Protein AF-Q7M0T8-F1 (afdb_monomer_lite)

Structure (mmCIF, N/CA/C/O backbone):
data_AF-Q7M0T8-F1
#
_entry.id   AF-Q7M0T8-F1
#
loop_
_atom_site.group_PDB
_atom_site.id
_atom_site.type_symbol
_atom_site.label_atom_id
_atom_site.label_alt_id
_atom_site.label_comp_id
_atom_site.label_asym_id
_atom_site.label_entity_id
_atom_site.label_seq_id
_atom_site.pdbx_PDB_ins_code
_atom_site.Cartn_x
_atom_site.Cartn_y
_atom_site.Cartn_z
_atom_site.occupancy
_atom_site.B_iso_or_equiv
_atom_site.auth_seq_id
_atom_site.auth_comp_id
_atom_site.auth_asym_id
_atom_site.auth_atom_id
_atom_site.pdbx_PDB_model_num
ATOM 1 N N . ALA A 1 1 ? 48.191 -10.752 -60.180 1.00 42.59 1 ALA A N 1
ATOM 2 C CA . ALA A 1 1 ? 49.449 -11.270 -59.609 1.00 42.59 1 ALA A CA 1
ATOM 3 C C . ALA A 1 1 ? 49.173 -12.641 -59.008 1.00 42.59 1 ALA A C 1
ATOM 5 O O . ALA A 1 1 ? 48.410 -12.728 -58.052 1.00 42.59 1 ALA A O 1
ATOM 6 N N . THR A 1 2 ? 49.703 -13.705 -59.602 1.00 39.12 2 THR A N 1
ATOM 7 C CA . THR A 1 2 ? 49.558 -15.070 -59.080 1.00 39.12 2 THR A CA 1
ATOM 8 C C . THR A 1 2 ? 50.460 -15.186 -57.852 1.00 39.12 2 THR A C 1
ATOM 10 O O . THR A 1 2 ? 51.681 -15.164 -57.987 1.00 39.12 2 THR A O 1
ATOM 13 N N . ARG A 1 3 ? 49.883 -15.174 -56.644 1.00 47.00 3 ARG A N 1
ATOM 14 C CA . ARG A 1 3 ? 50.651 -15.308 -55.395 1.00 47.00 3 ARG A CA 1
ATOM 15 C C . ARG A 1 3 ? 51.084 -16.768 -55.239 1.00 47.00 3 ARG A C 1
ATOM 17 O O . ARG A 1 3 ? 50.254 -17.660 -55.368 1.00 47.00 3 ARG A O 1
ATOM 24 N N . GLY A 1 4 ? 52.382 -16.981 -55.031 1.00 54.38 4 GLY A N 1
ATOM 25 C CA . GLY A 1 4 ? 52.986 -18.307 -54.897 1.00 54.38 4 GLY A CA 1
ATOM 26 C C . GLY A 1 4 ? 52.545 -19.048 -53.633 1.00 54.38 4 GLY A C 1
ATOM 27 O O . GLY A 1 4 ? 52.074 -18.440 -52.673 1.00 54.38 4 GLY A O 1
ATOM 28 N N . ASN A 1 5 ? 52.716 -20.369 -53.654 1.00 58.75 5 ASN A N 1
ATOM 29 C CA . ASN A 1 5 ? 52.413 -21.254 -52.532 1.00 58.75 5 ASN A CA 1
ATOM 30 C C . ASN A 1 5 ? 53.520 -21.167 -51.469 1.00 58.75 5 ASN A C 1
ATOM 32 O O . ASN A 1 5 ? 54.702 -21.129 -51.812 1.00 58.75 5 ASN A O 1
ATOM 36 N N . ILE A 1 6 ? 53.141 -21.168 -50.189 1.00 58.06 6 ILE A N 1
ATOM 37 C CA . ILE A 1 6 ? 54.084 -21.281 -49.067 1.00 58.06 6 ILE A CA 1
ATOM 38 C C . ILE A 1 6 ? 54.131 -22.755 -48.647 1.00 58.06 6 ILE A C 1
ATOM 40 O O . ILE A 1 6 ? 53.102 -23.324 -48.271 1.00 58.06 6 ILE A O 1
ATOM 44 N N . LEU A 1 7 ? 55.315 -23.361 -48.741 1.00 65.25 7 LEU A N 1
ATOM 45 C CA . LEU A 1 7 ? 55.603 -24.745 -48.349 1.00 65.25 7 LEU A CA 1
ATOM 46 C C . LEU A 1 7 ? 56.385 -24.758 -47.026 1.00 65.25 7 LEU A C 1
ATOM 48 O O . LEU A 1 7 ? 57.102 -23.801 -46.724 1.00 65.25 7 LEU A O 1
ATOM 52 N N . ASP A 1 8 ? 56.256 -25.826 -46.242 1.00 65.25 8 ASP A N 1
ATOM 53 C CA . ASP A 1 8 ? 57.117 -26.081 -45.087 1.00 65.25 8 ASP A CA 1
ATOM 54 C C . ASP A 1 8 ? 58.511 -26.603 -45.509 1.00 65.25 8 ASP A C 1
ATOM 56 O O . ASP A 1 8 ? 58.834 -26.727 -46.692 1.00 65.25 8 ASP A O 1
ATOM 60 N N . ARG A 1 9 ? 59.373 -26.914 -44.531 1.00 63.53 9 ARG A N 1
ATOM 61 C CA . ARG A 1 9 ? 60.746 -27.402 -44.776 1.00 63.53 9 ARG A CA 1
ATOM 62 C C . ARG A 1 9 ? 60.806 -28.815 -45.381 1.00 63.53 9 ARG A C 1
ATOM 64 O O . ARG A 1 9 ? 61.854 -29.198 -45.893 1.00 63.53 9 ARG A O 1
ATOM 71 N N . ASN A 1 10 ? 59.710 -29.565 -45.325 1.00 68.50 10 ASN A N 1
ATOM 72 C CA . ASN A 1 10 ? 59.576 -30.920 -45.855 1.00 68.50 10 ASN A CA 1
ATOM 73 C C . ASN A 1 10 ? 58.846 -30.941 -47.213 1.00 68.50 10 ASN A C 1
ATOM 75 O O . ASN A 1 10 ? 58.690 -32.008 -47.799 1.00 68.50 10 ASN A O 1
ATOM 79 N N . GLY A 1 11 ? 58.447 -29.772 -47.731 1.00 62.72 11 GLY A N 1
ATOM 80 C CA . GLY A 1 11 ? 57.774 -29.620 -49.020 1.00 62.72 11 GLY A CA 1
ATOM 81 C C . GLY A 1 11 ? 56.246 -29.692 -48.955 1.00 62.72 11 GLY A C 1
ATOM 82 O O . GLY A 1 11 ? 55.608 -29.647 -50.006 1.00 62.72 11 GLY A O 1
ATOM 83 N N . GLU A 1 12 ? 55.650 -29.753 -47.761 1.00 62.22 12 GLU A N 1
ATOM 84 C CA . GLU A 1 12 ? 54.196 -29.816 -47.582 1.00 62.22 12 GLU A CA 1
ATOM 85 C C . GLU A 1 12 ? 53.571 -28.405 -47.594 1.00 62.22 12 GLU A C 1
ATOM 87 O O . GLU A 1 12 ? 54.093 -27.474 -46.970 1.00 62.22 12 GLU A O 1
ATOM 92 N N . PRO A 1 13 ? 52.455 -28.183 -48.309 1.00 58.44 13 PRO A N 1
ATOM 93 C CA . PRO A 1 13 ? 51.853 -26.861 -48.445 1.00 58.44 13 PRO A CA 1
ATOM 94 C C . PRO A 1 13 ? 51.140 -26.403 -47.163 1.00 58.44 13 PRO A C 1
ATOM 96 O O . PRO A 1 13 ? 50.136 -26.981 -46.757 1.00 58.44 13 PRO A O 1
ATOM 99 N N . LEU A 1 14 ? 51.598 -25.292 -46.574 1.00 61.06 14 LEU A N 1
ATOM 100 C CA . LEU A 1 14 ? 50.983 -24.672 -45.384 1.00 61.06 14 LEU A CA 1
ATOM 101 C C . LEU A 1 14 ? 49.816 -23.739 -45.733 1.00 61.06 14 LEU A C 1
ATOM 103 O O . LEU A 1 14 ? 48.943 -23.482 -44.906 1.00 61.06 14 LEU A O 1
ATOM 107 N N . ALA A 1 15 ? 49.788 -23.230 -46.964 1.00 53.84 15 ALA A N 1
ATOM 108 C CA . ALA A 1 15 ? 48.687 -22.440 -47.493 1.00 53.84 15 ALA A CA 1
ATOM 109 C C . ALA A 1 15 ? 48.471 -22.802 -48.964 1.00 53.84 15 ALA A C 1
ATOM 111 O O . ALA A 1 15 ? 49.186 -22.327 -49.848 1.00 53.84 15 ALA A O 1
ATOM 112 N N . THR A 1 16 ? 47.481 -23.656 -49.230 1.00 53.50 16 THR A N 1
ATOM 113 C CA . THR A 1 16 ? 47.005 -23.899 -50.594 1.00 53.50 16 THR A CA 1
ATOM 114 C C . THR A 1 16 ? 45.952 -22.848 -50.942 1.00 53.50 16 THR A C 1
ATOM 116 O O . THR A 1 16 ? 45.071 -22.554 -50.131 1.00 5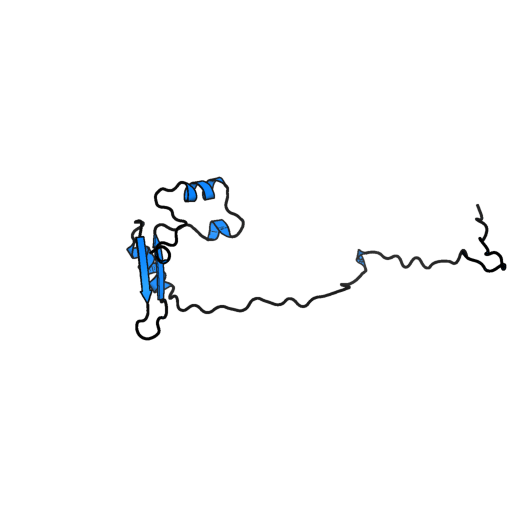3.50 16 THR A O 1
ATOM 119 N N . THR A 1 17 ? 46.010 -22.274 -52.147 1.00 47.34 17 THR A N 1
ATOM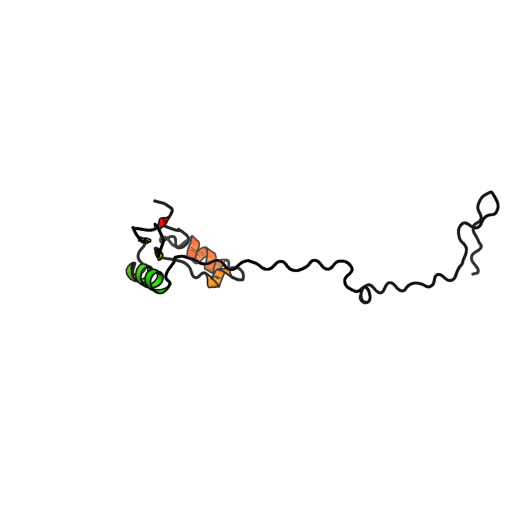 120 C CA . THR A 1 17 ? 44.941 -21.395 -52.654 1.00 47.34 17 THR A CA 1
ATOM 121 C C . THR A 1 17 ? 43.762 -22.265 -53.091 1.00 47.34 17 THR A C 1
ATOM 123 O O . THR A 1 17 ? 43.476 -22.432 -54.273 1.00 47.34 17 THR A O 1
ATOM 126 N N . GLY A 1 18 ? 43.099 -22.896 -52.127 1.00 50.44 18 GLY A N 1
ATOM 127 C CA . GLY A 1 18 ? 41.819 -23.545 -52.355 1.00 50.44 18 GLY A CA 1
ATOM 128 C C . GLY A 1 18 ? 40.745 -22.475 -52.505 1.00 50.44 18 GLY A C 1
ATOM 129 O O . GLY A 1 18 ? 40.783 -21.454 -51.816 1.00 50.44 18 GLY A O 1
ATOM 130 N N . LYS A 1 19 ? 39.747 -22.708 -53.366 1.00 45.66 19 LYS A N 1
ATOM 131 C CA . LYS A 1 19 ? 38.460 -22.020 -53.220 1.00 45.66 19 LYS A CA 1
ATOM 132 C C . LYS A 1 19 ? 37.934 -22.385 -51.836 1.00 45.66 19 LYS A C 1
ATOM 134 O O . LYS A 1 19 ? 37.265 -23.403 -51.676 1.00 45.66 19 LYS A O 1
ATOM 139 N N . LEU A 1 20 ? 38.208 -21.553 -50.838 1.00 44.88 20 LEU A N 1
ATOM 140 C CA . LEU A 1 20 ? 37.324 -21.488 -49.696 1.00 44.88 20 LEU A CA 1
ATOM 141 C C . LEU A 1 20 ? 35.973 -21.154 -50.322 1.00 44.88 20 LEU A C 1
ATOM 143 O O . LEU A 1 20 ? 35.810 -20.088 -50.920 1.00 44.88 20 LEU A O 1
ATOM 147 N N . LYS A 1 21 ? 35.003 -22.076 -50.248 1.00 45.28 21 LYS A N 1
ATOM 148 C CA . LYS A 1 21 ? 33.622 -21.613 -50.195 1.00 45.28 21 LYS A CA 1
ATOM 149 C C . LYS A 1 21 ? 33.663 -20.652 -49.025 1.00 45.28 21 LYS A C 1
ATOM 151 O O . LYS A 1 21 ? 33.785 -21.094 -47.887 1.00 45.28 21 LYS A O 1
ATOM 156 N N . GLN A 1 22 ? 33.687 -19.355 -49.311 1.00 45.53 22 GLN A N 1
ATOM 157 C CA . GLN A 1 22 ? 33.326 -18.363 -48.333 1.00 45.53 22 GLN A CA 1
ATOM 158 C C . GLN A 1 22 ? 31.919 -18.807 -47.954 1.00 45.53 22 GLN A C 1
ATOM 160 O O . GLN A 1 22 ? 30.966 -18.567 -48.694 1.00 45.53 22 GLN A O 1
ATOM 165 N N . LEU A 1 23 ? 31.802 -19.604 -46.884 1.00 53.62 23 LEU A N 1
ATOM 166 C CA . LEU A 1 23 ? 30.567 -19.686 -46.144 1.00 53.62 23 LEU A CA 1
ATOM 167 C C . LEU A 1 23 ? 30.389 -18.228 -45.773 1.00 53.62 23 LEU A C 1
ATOM 169 O O . LEU A 1 23 ? 31.107 -17.707 -44.923 1.00 53.62 23 LEU A O 1
ATOM 173 N N . GLY A 1 24 ? 29.596 -17.526 -46.578 1.00 48.38 24 GLY A N 1
ATOM 174 C CA . GLY A 1 24 ? 29.209 -16.163 -46.327 1.00 48.38 24 GLY A CA 1
ATOM 175 C C . GLY A 1 24 ? 28.447 -16.250 -45.032 1.00 48.38 24 GLY A C 1
ATOM 176 O O . GLY A 1 24 ? 27.250 -16.530 -45.037 1.00 48.38 24 GLY A O 1
ATOM 177 N N . VAL A 1 25 ? 29.173 -16.121 -43.927 1.00 53.34 25 VAL A N 1
ATOM 178 C CA . VAL A 1 25 ? 28.604 -15.952 -42.610 1.00 53.34 25 VAL A CA 1
ATOM 179 C C . VAL A 1 25 ? 27.985 -14.568 -42.683 1.00 53.34 25 VAL A C 1
ATOM 181 O O . VAL A 1 25 ? 28.623 -13.565 -42.395 1.00 53.34 25 VAL A O 1
ATOM 184 N N . VAL A 1 26 ? 26.775 -14.511 -43.230 1.00 56.78 26 VAL A N 1
ATOM 185 C CA . VAL A 1 26 ? 25.892 -13.366 -43.119 1.00 56.78 26 VAL A CA 1
ATOM 186 C C . VAL A 1 26 ? 25.352 -13.494 -41.704 1.00 56.78 26 VAL A C 1
ATOM 188 O O . VAL A 1 26 ? 24.581 -14.427 -41.472 1.00 56.78 26 VAL A O 1
ATOM 191 N N . PRO A 1 27 ? 25.747 -12.630 -40.752 1.00 57.25 27 PRO A N 1
ATOM 192 C CA . PRO A 1 27 ? 25.281 -12.738 -39.371 1.00 57.25 27 PRO A CA 1
ATOM 193 C C . PRO A 1 27 ? 23.748 -12.790 -39.306 1.00 57.25 27 PRO A C 1
ATOM 195 O O . PRO A 1 27 ? 23.176 -13.537 -38.528 1.00 57.25 27 PRO A O 1
ATOM 198 N N . SER A 1 28 ? 23.091 -12.097 -40.241 1.00 58.03 28 SER A N 1
ATOM 199 C CA . SER A 1 28 ? 21.640 -12.042 -40.440 1.00 58.03 28 SER A CA 1
ATOM 200 C C . SER A 1 28 ? 20.976 -13.370 -40.847 1.00 58.03 28 SER A C 1
ATOM 202 O O . SER A 1 28 ? 19.754 -13.450 -40.832 1.00 58.03 28 SER A O 1
ATOM 204 N N . LYS A 1 29 ? 21.745 -14.386 -41.269 1.00 55.56 29 LYS A N 1
ATOM 205 C CA . LYS A 1 29 ? 21.260 -15.738 -41.614 1.00 55.56 29 LYS A CA 1
ATOM 206 C C . LYS A 1 29 ? 21.607 -16.792 -40.561 1.00 55.56 29 LYS A C 1
ATOM 208 O O . LYS A 1 29 ? 21.216 -17.946 -40.734 1.00 55.56 29 LYS A O 1
ATOM 213 N N . LEU A 1 30 ? 22.330 -16.435 -39.497 1.00 57.19 30 LEU A N 1
ATOM 214 C CA . LEU A 1 30 ? 22.415 -17.311 -38.336 1.00 57.19 30 LEU A CA 1
ATOM 215 C C . LEU A 1 30 ? 21.075 -17.230 -37.608 1.00 57.19 30 LEU A C 1
ATOM 217 O O . LEU A 1 30 ? 20.751 -16.217 -36.994 1.00 57.19 30 LEU A O 1
ATOM 221 N N . GLY A 1 31 ? 20.280 -18.294 -37.722 1.00 63.66 31 GLY A N 1
ATOM 222 C CA . GLY A 1 31 ? 19.179 -18.527 -36.796 1.00 63.66 31 GLY A CA 1
ATOM 223 C C . GLY A 1 31 ? 19.701 -18.559 -35.359 1.00 63.66 31 GLY A C 1
ATOM 224 O O . GLY A 1 31 ? 20.898 -18.747 -35.133 1.00 63.66 31 GLY A O 1
ATOM 225 N N . VAL A 1 32 ? 18.795 -18.341 -34.409 1.00 64.69 32 VAL A N 1
ATOM 226 C CA . VAL A 1 32 ? 19.073 -18.323 -32.968 1.00 64.69 32 VAL A CA 1
ATOM 227 C C . VAL A 1 32 ? 20.000 -19.487 -32.596 1.00 64.69 32 VAL A C 1
ATOM 229 O O . VAL A 1 32 ? 19.641 -20.650 -32.741 1.00 64.69 32 VAL A O 1
ATOM 232 N N . LEU A 1 33 ? 21.230 -19.168 -32.181 1.00 65.00 33 LEU A N 1
ATOM 233 C CA . LEU A 1 33 ? 22.254 -20.170 -31.856 1.00 65.00 33 LEU A CA 1
ATOM 234 C C . LEU A 1 33 ? 22.066 -20.757 -30.457 1.00 65.00 33 LEU A C 1
ATOM 236 O O . LEU A 1 33 ? 22.522 -21.864 -30.184 1.00 65.00 33 LEU A O 1
ATOM 240 N N . ILE A 1 34 ? 21.433 -19.985 -29.575 1.00 58.53 34 ILE A N 1
ATOM 241 C CA . ILE A 1 34 ? 21.116 -20.339 -28.197 1.00 58.53 34 ILE A CA 1
ATOM 242 C C . ILE A 1 34 ? 19.781 -19.664 -27.885 1.00 58.53 34 ILE A C 1
ATOM 244 O O . ILE A 1 34 ? 19.708 -18.437 -27.821 1.00 58.53 34 ILE A O 1
ATOM 248 N N . GLU A 1 35 ? 18.730 -20.464 -27.741 1.00 65.00 35 GLU A N 1
ATOM 249 C CA . GLU A 1 35 ? 17.424 -20.025 -27.256 1.00 65.00 35 GLU A CA 1
ATOM 250 C C . GLU A 1 35 ? 17.287 -20.522 -25.818 1.00 65.00 35 GLU A C 1
ATOM 252 O O . GLU A 1 35 ? 17.304 -21.726 -25.566 1.00 65.00 35 GLU A O 1
ATOM 257 N N . CYS A 1 36 ? 17.223 -19.599 -24.863 1.00 73.56 36 CYS A N 1
ATOM 258 C CA . CYS A 1 36 ? 16.866 -19.934 -23.491 1.00 73.56 36 CYS A CA 1
ATOM 259 C C . CYS A 1 36 ? 15.357 -19.765 -23.351 1.00 73.56 36 CYS A C 1
ATOM 261 O O . CYS A 1 36 ? 14.833 -18.694 -23.660 1.00 73.56 36 CYS A O 1
ATOM 263 N N . GLU A 1 37 ? 14.667 -20.796 -22.865 1.00 80.44 37 GLU A N 1
ATOM 264 C CA . GLU A 1 37 ? 13.239 -20.691 -22.581 1.00 80.44 37 GLU A CA 1
ATOM 265 C C . GLU A 1 37 ? 12.970 -19.563 -21.580 1.00 80.44 37 GLU A C 1
ATOM 267 O O . GLU A 1 37 ? 13.606 -19.467 -20.523 1.00 80.44 37 GLU A O 1
ATOM 272 N N . VAL A 1 38 ? 12.003 -18.708 -21.916 1.00 84.19 38 VAL A N 1
ATOM 273 C CA . VAL A 1 38 ? 11.549 -17.634 -21.035 1.00 84.19 38 VAL A CA 1
ATOM 274 C C . VAL A 1 38 ? 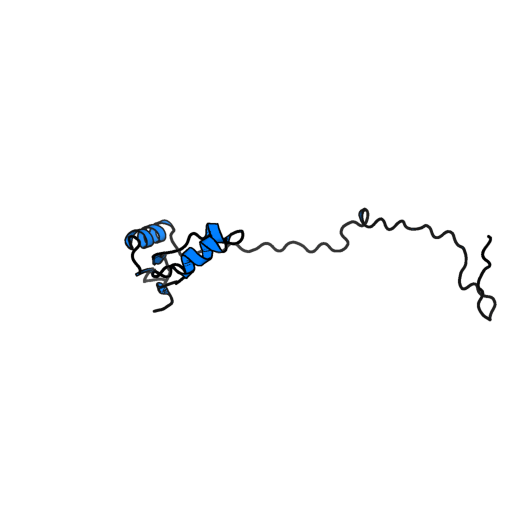10.868 -18.257 -19.821 1.00 84.19 38 VAL A C 1
ATOM 276 O O . VAL A 1 38 ? 9.819 -18.889 -19.930 1.00 84.19 38 VAL A O 1
ATOM 279 N N . GLN A 1 39 ? 11.454 -18.051 -18.645 1.00 88.19 39 GLN A N 1
ATOM 280 C CA . GLN A 1 39 ? 10.827 -18.397 -17.375 1.00 88.19 39 GLN A CA 1
ATOM 281 C C . GLN A 1 39 ? 9.940 -17.229 -16.941 1.00 88.19 39 GLN A C 1
ATOM 283 O O . GLN A 1 39 ? 10.437 -16.173 -16.549 1.00 88.19 39 GLN A O 1
ATOM 288 N N . ASN A 1 40 ? 8.624 -17.406 -17.038 1.00 90.88 40 ASN A N 1
ATOM 289 C CA . ASN A 1 40 ? 7.669 -16.391 -16.602 1.00 90.88 40 ASN A CA 1
ATOM 290 C C . ASN A 1 40 ? 7.658 -16.246 -15.074 1.00 90.88 40 ASN A C 1
ATOM 292 O O . ASN A 1 40 ? 7.930 -17.192 -14.329 1.00 90.88 40 ASN A O 1
ATOM 296 N N . GLY A 1 41 ? 7.296 -15.049 -14.610 1.00 89.62 41 GLY A N 1
ATOM 297 C CA . GLY A 1 41 ? 7.008 -14.808 -13.199 1.00 89.62 41 GLY A CA 1
ATOM 298 C C . GLY A 1 41 ? 5.825 -15.645 -12.706 1.00 89.62 41 GLY A C 1
ATOM 299 O O . GLY A 1 41 ? 4.995 -16.104 -13.490 1.00 89.62 41 GLY A O 1
ATOM 300 N N . LYS A 1 42 ? 5.750 -15.848 -11.389 1.00 94.62 42 LYS A N 1
ATOM 301 C CA . LYS A 1 42 ? 4.612 -16.511 -10.740 1.00 94.62 42 LYS A CA 1
ATOM 302 C C . LYS A 1 42 ? 3.586 -15.477 -10.301 1.00 94.62 42 LYS A C 1
ATOM 304 O O . LYS A 1 42 ? 3.963 -14.428 -9.779 1.00 94.62 42 LYS A O 1
ATOM 309 N N . ASP A 1 43 ? 2.312 -15.828 -10.417 1.00 95.31 43 ASP A N 1
ATOM 310 C CA . ASP A 1 43 ? 1.234 -15.033 -9.840 1.00 95.31 43 ASP A CA 1
ATOM 311 C C . ASP A 1 43 ? 1.316 -15.048 -8.309 1.00 95.31 43 ASP A C 1
ATOM 313 O O . ASP A 1 43 ? 1.526 -16.092 -7.682 1.00 95.31 43 ASP A O 1
ATOM 317 N N . ILE A 1 44 ? 1.132 -13.876 -7.700 1.00 95.06 44 ILE A N 1
ATOM 318 C CA . ILE A 1 44 ? 1.131 -13.697 -6.247 1.00 95.06 44 ILE A CA 1
ATOM 319 C C . ILE A 1 44 ? -0.292 -13.375 -5.805 1.00 95.06 44 ILE A C 1
ATOM 321 O O . ILE A 1 44 ? -0.908 -12.427 -6.291 1.00 95.06 44 ILE A O 1
ATOM 325 N N . LYS A 1 45 ? -0.810 -14.147 -4.846 1.00 94.94 45 LYS A N 1
ATOM 326 C CA . LYS A 1 45 ? -2.106 -13.887 -4.218 1.00 94.94 45 LYS A CA 1
ATOM 327 C C . LYS A 1 45 ? -1.903 -13.204 -2.871 1.00 94.94 45 LYS A C 1
ATOM 329 O O . LYS A 1 45 ? -1.209 -13.733 -2.008 1.00 94.94 45 LYS A O 1
ATOM 334 N N . LEU A 1 46 ? -2.529 -12.045 -2.702 1.00 95.00 46 LEU A N 1
ATOM 335 C CA . LEU A 1 46 ? -2.486 -11.265 -1.468 1.00 95.00 46 LEU 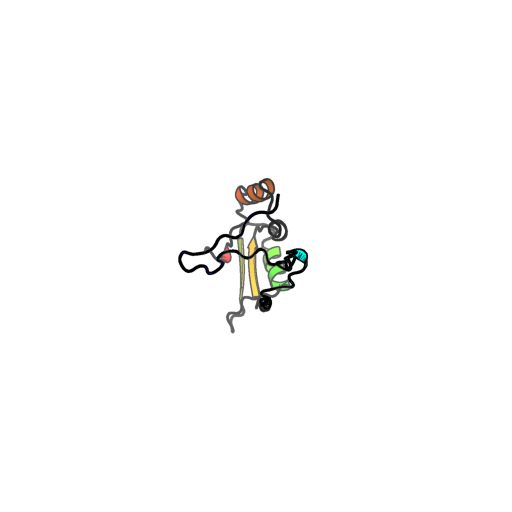A CA 1
ATOM 336 C C . LEU A 1 46 ? -3.722 -11.536 -0.604 1.00 95.00 46 LEU A C 1
ATOM 338 O O . LEU A 1 46 ? -4.769 -11.947 -1.107 1.00 95.00 46 LEU A O 1
ATOM 342 N N . THR A 1 47 ? -3.596 -11.265 0.693 1.00 95.94 47 THR A N 1
ATOM 343 C CA . THR A 1 47 ? -4.716 -11.241 1.650 1.00 95.94 47 THR A CA 1
ATOM 344 C C . THR A 1 47 ? -5.448 -9.898 1.671 1.00 95.94 47 THR A C 1
ATOM 346 O O . THR A 1 47 ? -6.544 -9.806 2.218 1.00 95.94 47 THR A O 1
ATOM 349 N N . ILE A 1 48 ? -4.839 -8.861 1.087 1.00 95.81 48 ILE A N 1
ATOM 350 C CA . ILE A 1 48 ? -5.363 -7.495 1.059 1.00 95.81 48 ILE A CA 1
ATOM 351 C C . ILE A 1 48 ? -6.666 -7.457 0.261 1.00 95.81 48 ILE A C 1
ATOM 353 O O . ILE A 1 48 ? -6.720 -7.899 -0.888 1.00 95.81 48 ILE A O 1
ATOM 357 N N . ASP A 1 49 ? -7.697 -6.865 0.857 1.00 96.31 49 ASP A N 1
ATOM 358 C CA . ASP A 1 49 ? -8.960 -6.591 0.188 1.00 96.31 49 ASP A CA 1
ATOM 359 C C . ASP A 1 49 ? -8.946 -5.163 -0.371 1.00 96.31 49 ASP A C 1
ATOM 361 O O . ASP A 1 49 ? -8.726 -4.188 0.349 1.00 96.31 49 ASP A O 1
ATOM 365 N N . ALA A 1 50 ? -9.200 -5.023 -1.672 1.00 96.12 50 ALA A N 1
ATOM 366 C CA . ALA A 1 50 ? -9.116 -3.734 -2.355 1.00 96.12 50 ALA A CA 1
ATOM 367 C C . ALA A 1 50 ? -10.128 -2.700 -1.827 1.00 96.12 50 ALA A C 1
ATOM 369 O O . ALA A 1 50 ? -9.835 -1.501 -1.792 1.00 96.12 50 ALA A O 1
ATOM 370 N N . LYS A 1 51 ? -11.319 -3.141 -1.400 1.00 96.25 51 LYS A N 1
ATOM 371 C CA . LYS A 1 51 ? -12.351 -2.251 -0.862 1.00 96.25 51 LYS A CA 1
ATOM 372 C C . LYS A 1 51 ? -11.982 -1.805 0.549 1.00 96.25 51 LYS A C 1
ATOM 374 O O . LYS A 1 51 ? -12.054 -0.612 0.831 1.00 96.25 51 LYS A O 1
ATOM 379 N N . ALA A 1 52 ? -11.545 -2.734 1.399 1.00 95.25 52 ALA A N 1
ATOM 380 C CA . ALA A 1 52 ? -11.064 -2.434 2.743 1.00 95.25 52 ALA A CA 1
ATOM 381 C C . ALA A 1 52 ? -9.862 -1.482 2.703 1.00 95.25 52 ALA A C 1
ATOM 383 O O . ALA A 1 52 ? -9.849 -0.492 3.430 1.00 95.25 52 ALA A O 1
ATOM 384 N N . GLN A 1 53 ? -8.905 -1.727 1.803 1.00 96.00 53 GLN A N 1
ATOM 385 C CA . GLN A 1 53 ? -7.748 -0.864 1.572 1.00 96.00 53 GLN A CA 1
ATOM 386 C C . GLN A 1 53 ? -8.166 0.563 1.207 1.00 96.00 53 GLN A C 1
ATOM 388 O O . GLN A 1 53 ? -7.678 1.523 1.802 1.00 96.00 53 GLN A O 1
ATOM 393 N N . LYS A 1 54 ? -9.098 0.705 0.255 1.00 95.56 54 LYS A N 1
ATOM 394 C CA . LYS A 1 54 ? -9.611 2.013 -0.162 1.00 95.56 54 LYS A CA 1
ATOM 395 C C . LYS A 1 54 ? -10.315 2.732 0.984 1.00 95.56 54 LYS A C 1
ATOM 397 O O . LYS A 1 54 ? -10.000 3.880 1.261 1.00 95.56 54 LYS A O 1
ATOM 402 N N . THR A 1 55 ? -11.215 2.050 1.691 1.00 95.88 55 THR A N 1
ATOM 403 C CA . THR A 1 55 ? -11.909 2.633 2.846 1.00 95.88 55 THR A CA 1
ATOM 404 C C . THR A 1 55 ? -10.934 3.051 3.948 1.00 95.88 55 THR A C 1
ATOM 406 O O . THR A 1 55 ? -11.089 4.135 4.504 1.00 95.88 55 THR A O 1
ATOM 409 N N . ALA A 1 56 ? -9.916 2.239 4.242 1.00 95.06 56 ALA A N 1
ATOM 410 C CA . ALA A 1 56 ? -8.889 2.575 5.224 1.00 95.06 56 ALA A CA 1
ATOM 411 C C . ALA A 1 56 ? -8.107 3.833 4.815 1.00 95.06 56 ALA A C 1
ATOM 413 O O . ALA A 1 56 ? -7.925 4.730 5.635 1.00 95.06 56 ALA A O 1
ATOM 414 N N . PHE A 1 57 ? -7.708 3.943 3.546 1.00 95.06 57 PHE A N 1
ATOM 415 C CA . PHE A 1 57 ? -7.026 5.131 3.033 1.00 95.06 57 PHE A CA 1
ATOM 416 C C . PHE A 1 57 ? -7.922 6.378 3.055 1.00 95.06 57 PHE A C 1
ATOM 418 O O . PHE A 1 57 ? -7.523 7.409 3.594 1.00 95.06 57 PHE A O 1
ATOM 425 N N . ASP A 1 58 ? -9.154 6.273 2.550 1.00 95.06 58 ASP A N 1
ATOM 426 C CA . ASP A 1 58 ? -10.117 7.380 2.507 1.00 95.06 58 ASP A CA 1
ATOM 427 C C . ASP A 1 58 ? -10.444 7.894 3.922 1.00 95.06 58 ASP A C 1
ATOM 429 O O . ASP A 1 58 ? -10.627 9.095 4.126 1.00 95.06 58 ASP A O 1
ATOM 433 N N . SER A 1 59 ? -10.452 7.004 4.923 1.00 94.88 59 SER A N 1
ATOM 434 C CA . SER A 1 59 ? -10.711 7.364 6.323 1.00 94.88 59 SER A CA 1
ATOM 435 C C . SER A 1 59 ? -9.647 8.280 6.938 1.00 94.88 59 SER A C 1
ATOM 437 O O . SER A 1 59 ? -9.955 9.046 7.851 1.00 94.88 59 SER A O 1
ATOM 439 N N . LEU A 1 60 ? -8.414 8.255 6.415 1.00 93.25 60 LEU A N 1
ATOM 440 C CA . LEU A 1 60 ? -7.332 9.143 6.852 1.00 93.25 60 LEU A CA 1
ATOM 441 C C . LEU A 1 60 ? -7.536 10.581 6.351 1.00 93.25 60 LEU A C 1
ATOM 443 O O . LEU A 1 60 ? -6.950 11.512 6.904 1.00 93.25 60 LEU A O 1
ATOM 447 N N . GLY A 1 61 ? -8.383 10.789 5.334 1.00 90.75 61 GLY A N 1
ATOM 448 C CA . GLY A 1 61 ? -8.793 12.118 4.878 1.00 90.75 61 GLY A CA 1
ATOM 449 C C . GLY A 1 61 ? -7.630 13.016 4.450 1.00 90.75 61 GLY A C 1
ATOM 450 O O . GLY A 1 61 ? -7.675 14.219 4.691 1.00 90.75 61 GLY A O 1
ATOM 451 N N . GLY A 1 62 ? -6.564 12.429 3.895 1.00 87.38 62 GLY A N 1
ATOM 452 C CA . GLY A 1 62 ? -5.351 13.143 3.485 1.00 87.38 62 GLY A CA 1
ATOM 453 C C . GLY A 1 62 ? -4.431 13.562 4.632 1.00 87.38 62 GLY A C 1
ATOM 454 O O . GLY A 1 62 ? -3.383 14.138 4.377 1.00 87.38 62 GLY A O 1
ATOM 455 N N . LYS A 1 63 ? -4.773 13.257 5.888 1.00 90.31 63 LYS A N 1
ATOM 456 C CA . LYS A 1 63 ? -3.919 13.572 7.038 1.00 90.31 63 LYS A CA 1
ATOM 457 C C . LYS A 1 63 ? -2.766 12.582 7.144 1.00 90.31 63 LYS A C 1
ATOM 459 O O . LYS A 1 63 ? -2.906 11.413 6.775 1.00 90.31 63 LYS A O 1
ATOM 464 N N . ALA A 1 64 ? -1.653 13.045 7.706 1.00 91.38 64 ALA A N 1
ATOM 465 C CA . ALA A 1 64 ? -0.524 12.196 8.054 1.00 91.38 64 ALA A CA 1
ATOM 466 C C . ALA A 1 64 ? -0.936 11.125 9.085 1.00 91.38 64 ALA A C 1
ATOM 468 O O . ALA A 1 64 ? -1.308 11.449 10.213 1.00 91.38 64 ALA A O 1
ATOM 469 N N . GLY A 1 65 ? -0.870 9.849 8.709 1.00 92.06 65 GLY A N 1
ATOM 470 C CA . GLY A 1 65 ? -1.263 8.741 9.579 1.00 92.06 65 GLY A CA 1
ATOM 471 C C . GLY A 1 65 ? -1.224 7.379 8.893 1.00 92.06 65 GLY A C 1
ATOM 472 O O . GLY A 1 65 ? -0.898 7.265 7.711 1.00 92.06 65 GLY A O 1
ATOM 473 N N . SER A 1 66 ? -1.552 6.332 9.645 1.00 94.94 66 SER A N 1
ATOM 474 C CA . SER A 1 66 ? -1.646 4.963 9.138 1.00 94.94 66 SER A CA 1
ATOM 475 C C . SER A 1 66 ? -2.872 4.237 9.682 1.00 94.94 66 SER A C 1
ATOM 477 O O . SER A 1 66 ? -3.444 4.602 10.708 1.00 94.94 66 SER A O 1
ATOM 479 N N . THR A 1 67 ? -3.316 3.208 8.967 1.00 94.12 67 THR A N 1
ATOM 480 C CA . THR A 1 67 ? -4.402 2.321 9.396 1.00 94.12 67 THR A CA 1
ATOM 481 C C . THR A 1 67 ? -4.087 0.902 8.958 1.00 94.12 67 THR A C 1
ATOM 483 O O . THR A 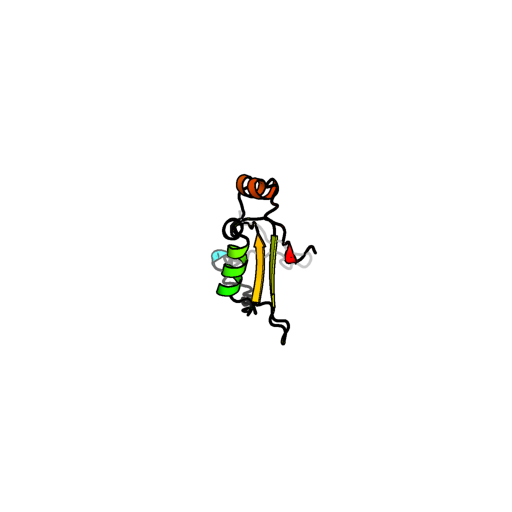1 67 ? -3.721 0.668 7.807 1.00 94.12 67 THR A O 1
ATOM 486 N N . VAL A 1 68 ? -4.240 -0.046 9.879 1.00 93.94 68 VAL A N 1
ATOM 487 C CA . VAL A 1 68 ? -4.009 -1.472 9.639 1.00 93.94 68 VAL A CA 1
ATOM 488 C C . VAL A 1 68 ? -5.274 -2.233 10.006 1.00 93.94 68 VAL A C 1
ATOM 490 O O . VAL A 1 68 ? -5.822 -2.039 11.091 1.00 93.94 68 VAL A O 1
ATOM 493 N N . ALA A 1 69 ? -5.735 -3.097 9.106 1.00 94.44 69 ALA A N 1
ATOM 494 C CA . ALA A 1 69 ? -6.837 -4.013 9.361 1.00 94.44 69 ALA A CA 1
ATOM 495 C C . ALA A 1 69 ? -6.350 -5.452 9.205 1.00 94.44 69 ALA A C 1
ATOM 497 O O . ALA A 1 69 ? -5.797 -5.815 8.166 1.00 94.44 69 ALA A O 1
ATOM 498 N N . THR A 1 70 ? -6.607 -6.267 10.224 1.00 94.81 70 THR A N 1
ATOM 499 C CA . THR A 1 70 ? -6.150 -7.656 10.299 1.00 94.81 70 THR A CA 1
ATOM 500 C C . THR A 1 70 ? -7.301 -8.564 10.700 1.00 94.81 70 THR A C 1
ATOM 502 O O . THR A 1 70 ? -8.140 -8.188 11.518 1.00 94.81 70 THR A O 1
ATOM 505 N N . THR A 1 71 ? -7.323 -9.783 10.170 1.00 94.94 71 THR A N 1
ATOM 506 C CA . THR A 1 71 ? -8.224 -10.841 10.632 1.00 94.94 71 THR A CA 1
ATOM 507 C C . THR A 1 71 ? -7.665 -11.457 11.919 1.00 94.94 71 THR A C 1
ATOM 509 O O . THR A 1 71 ? -6.646 -12.143 11.854 1.00 94.94 71 THR A O 1
ATOM 512 N N . PRO A 1 72 ? -8.307 -11.303 13.095 1.00 92.06 72 PRO A N 1
ATOM 513 C CA . PRO A 1 72 ? -7.697 -11.710 14.369 1.00 92.06 72 PRO A CA 1
ATOM 514 C C . PRO A 1 72 ? -7.432 -13.213 14.496 1.00 92.06 72 PRO A C 1
ATOM 516 O O . PRO A 1 72 ? -6.557 -13.630 15.244 1.00 92.06 72 PRO A O 1
ATOM 519 N N . LYS A 1 73 ? -8.210 -14.037 13.786 1.00 93.81 73 LYS A N 1
ATOM 520 C CA . LYS A 1 73 ? -8.110 -15.499 13.865 1.00 93.81 73 LYS A CA 1
ATOM 521 C C . LYS A 1 73 ? -6.959 -16.072 13.038 1.00 93.81 73 LYS A C 1
ATOM 523 O O . LYS A 1 73 ? -6.422 -17.104 13.418 1.00 93.81 73 LYS A O 1
ATOM 528 N N . THR A 1 74 ? -6.625 -15.446 11.910 1.00 94.06 74 THR A N 1
ATOM 529 C CA . THR A 1 74 ? -5.623 -15.952 10.953 1.00 94.06 74 THR A CA 1
ATOM 530 C C . THR A 1 74 ? -4.362 -15.097 10.903 1.00 94.06 74 THR A C 1
ATOM 532 O O . THR A 1 74 ? -3.313 -15.590 10.507 1.00 94.06 74 THR A O 1
ATOM 535 N N . GLY A 1 75 ? -4.442 -13.831 11.323 1.00 92.06 75 GLY A N 1
ATOM 536 C CA . GLY A 1 75 ? -3.371 -12.851 11.153 1.00 92.06 75 GLY A CA 1
ATOM 537 C C . GLY A 1 75 ? -3.334 -12.214 9.760 1.00 92.06 75 GLY A C 1
ATOM 538 O O . GLY A 1 75 ? -2.441 -11.414 9.497 1.00 92.06 75 GLY A O 1
ATOM 539 N N . ASP A 1 76 ? -4.296 -12.525 8.883 1.00 95.25 76 ASP A N 1
ATOM 540 C CA . ASP A 1 76 ? -4.326 -11.999 7.516 1.00 95.25 76 ASP A CA 1
ATOM 541 C C . ASP A 1 76 ? -4.483 -10.480 7.504 1.00 95.25 76 ASP A C 1
ATOM 543 O O . ASP A 1 76 ? -5.416 -9.939 8.104 1.00 95.25 76 ASP A O 1
ATOM 547 N N . LEU A 1 77 ? -3.607 -9.798 6.768 1.00 94.19 77 LEU A N 1
ATOM 548 C CA . LEU A 1 77 ? -3.673 -8.355 6.568 1.00 94.19 77 LEU A CA 1
ATOM 549 C C . LEU A 1 77 ? -4.704 -8.057 5.479 1.00 94.19 77 LEU A C 1
ATOM 551 O O . LEU A 1 77 ? -4.517 -8.441 4.325 1.00 94.19 77 LEU A O 1
ATOM 555 N N . LEU A 1 78 ? -5.788 -7.382 5.856 1.00 94.25 78 LEU A N 1
ATOM 556 C CA . LEU A 1 78 ? -6.869 -6.975 4.957 1.00 94.25 78 LEU A CA 1
ATOM 557 C C . LEU A 1 78 ? -6.635 -5.576 4.384 1.00 94.25 78 LEU A C 1
ATOM 559 O O . LEU A 1 78 ? -7.021 -5.319 3.247 1.00 94.25 78 LEU A O 1
ATOM 563 N N . ALA A 1 79 ? -6.008 -4.683 5.157 1.00 95.62 79 ALA A N 1
ATOM 564 C CA . ALA A 1 79 ? -5.637 -3.346 4.708 1.00 95.62 79 ALA A CA 1
ATOM 565 C C . ALA A 1 79 ? -4.388 -2.821 5.432 1.00 95.62 79 ALA A C 1
ATOM 567 O O . ALA A 1 79 ? -4.217 -3.034 6.633 1.00 95.62 79 ALA A O 1
ATOM 568 N N . LEU A 1 80 ? -3.550 -2.096 4.694 1.00 94.81 80 LEU A N 1
ATOM 569 C CA . LEU A 1 80 ? -2.339 -1.405 5.136 1.00 94.81 80 LEU A CA 1
ATOM 570 C C . LEU A 1 80 ? -2.303 -0.023 4.476 1.00 94.81 80 LEU A C 1
ATOM 572 O O . LEU A 1 80 ? -1.770 0.143 3.379 1.00 94.81 80 LEU A O 1
ATOM 576 N N . ALA A 1 81 ? -2.908 0.974 5.110 1.00 94.88 81 ALA A N 1
ATOM 577 C CA . ALA A 1 81 ? -2.959 2.334 4.590 1.00 94.88 81 ALA A CA 1
ATOM 578 C C . ALA A 1 81 ? -1.921 3.228 5.285 1.00 94.88 81 ALA A C 1
ATOM 580 O O . ALA A 1 81 ? -1.758 3.183 6.505 1.00 94.88 81 ALA A O 1
ATOM 581 N N . SER A 1 82 ? -1.241 4.063 4.501 1.00 94.88 82 SER A N 1
ATOM 582 C CA . SER A 1 82 ? -0.402 5.175 4.959 1.00 94.88 82 SER A CA 1
ATOM 583 C C . SER A 1 82 ? -0.820 6.404 4.166 1.00 94.88 82 SER A C 1
ATOM 585 O O . SER A 1 82 ? -0.911 6.329 2.942 1.00 94.88 82 SER A O 1
ATOM 587 N N . SER A 1 83 ? -1.101 7.506 4.851 1.00 94.06 83 SER A N 1
ATOM 588 C CA . SER A 1 83 ? -1.502 8.776 4.248 1.00 94.06 83 SER A CA 1
ATOM 589 C C . SER A 1 83 ? -0.593 9.902 4.750 1.00 94.06 83 SER A C 1
ATOM 591 O O . SER A 1 83 ? -0.152 9.828 5.901 1.00 94.06 83 SER A O 1
ATOM 593 N N . PRO A 1 84 ? -0.325 10.930 3.926 1.00 93.00 84 PRO A N 1
ATOM 594 C CA . PRO A 1 84 ? -0.542 10.921 2.477 1.00 93.00 84 PRO A CA 1
ATOM 595 C C . PRO A 1 84 ? 0.401 9.924 1.782 1.00 93.00 84 PRO A C 1
ATOM 597 O O . PRO A 1 84 ? 1.387 9.471 2.367 1.00 93.00 84 PRO A O 1
ATOM 600 N N . SER A 1 85 ? 0.064 9.554 0.545 1.00 93.06 85 SER A N 1
ATOM 601 C CA . SER A 1 85 ? 0.835 8.623 -0.290 1.00 93.06 85 SER A CA 1
ATOM 602 C C . SER A 1 85 ? 1.145 9.245 -1.656 1.00 93.06 85 SER A C 1
ATOM 604 O O . SER A 1 85 ? 0.683 10.344 -1.966 1.00 93.06 85 SER A O 1
ATOM 606 N N . TYR A 1 86 ? 1.946 8.559 -2.464 1.00 92.69 86 TYR A N 1
ATOM 607 C CA . TYR A 1 86 ? 2.323 8.968 -3.817 1.00 92.69 86 TYR A CA 1
ATOM 608 C C . TYR A 1 86 ? 1.537 8.174 -4.870 1.00 92.69 86 TYR A C 1
ATOM 610 O O . TYR A 1 86 ? 0.951 7.134 -4.572 1.00 92.69 86 TYR A O 1
ATOM 618 N N . ASP A 1 87 ? 1.534 8.650 -6.116 1.00 92.44 87 ASP A N 1
ATOM 619 C CA . ASP A 1 87 ? 0.946 7.908 -7.236 1.00 92.44 87 ASP A CA 1
ATOM 620 C C . ASP A 1 87 ? 1.965 6.895 -7.794 1.00 92.44 87 ASP A C 1
ATOM 622 O O . ASP A 1 87 ? 2.976 7.309 -8.374 1.00 92.44 87 ASP A O 1
ATOM 626 N N . PRO A 1 88 ? 1.736 5.575 -7.655 1.00 91.44 88 PRO A N 1
ATOM 627 C CA . PRO A 1 88 ? 2.673 4.565 -8.138 1.00 91.44 88 PRO A CA 1
ATOM 628 C C . PRO A 1 88 ? 2.790 4.539 -9.668 1.00 91.44 88 PRO A C 1
ATOM 630 O O . PRO A 1 88 ? 3.823 4.112 -10.182 1.00 91.44 88 PRO A O 1
ATOM 633 N N . ASN A 1 89 ? 1.792 5.032 -10.412 1.00 92.62 89 ASN A N 1
ATOM 634 C CA . ASN A 1 89 ? 1.847 5.049 -11.878 1.00 92.62 89 ASN A CA 1
ATOM 635 C C . ASN A 1 89 ? 2.936 5.995 -12.398 1.00 92.62 89 ASN A C 1
ATOM 637 O O . ASN A 1 89 ? 3.511 5.756 -13.459 1.00 92.62 89 ASN A O 1
ATOM 641 N N . LYS A 1 90 ? 3.281 7.035 -11.624 1.00 91.69 90 LYS A N 1
ATOM 642 C CA . LYS A 1 90 ? 4.396 7.937 -11.948 1.00 91.69 90 LYS A CA 1
ATOM 643 C C . LYS A 1 90 ? 5.762 7.248 -11.877 1.00 91.69 90 LYS A C 1
ATOM 645 O O . LYS A 1 90 ? 6.719 7.756 -12.446 1.00 91.69 90 LYS A O 1
ATOM 650 N N . MET A 1 91 ? 5.865 6.097 -11.209 1.00 90.69 91 MET A N 1
ATOM 651 C CA . MET A 1 91 ? 7.121 5.357 -11.053 1.00 90.69 91 MET A CA 1
ATOM 652 C C . MET A 1 91 ? 7.353 4.324 -12.166 1.00 90.69 91 MET A C 1
ATOM 654 O O . MET A 1 91 ? 8.492 3.924 -12.389 1.00 90.69 91 MET A O 1
ATOM 658 N N . THR A 1 92 ? 6.308 3.896 -12.884 1.00 90.88 92 THR A N 1
ATOM 659 C CA . THR A 1 92 ? 6.359 2.739 -13.800 1.00 90.88 92 THR A CA 1
ATOM 660 C C . THR A 1 92 ? 7.394 2.874 -14.920 1.00 90.88 92 THR A C 1
ATOM 662 O O . THR A 1 92 ? 8.051 1.893 -15.252 1.00 90.88 92 THR A O 1
ATOM 665 N N . ASN A 1 93 ? 7.567 4.077 -15.478 1.00 90.00 93 ASN A N 1
ATOM 666 C CA . ASN A 1 93 ? 8.508 4.343 -16.577 1.00 90.00 93 ASN A CA 1
ATOM 667 C C . ASN A 1 93 ? 9.711 5.205 -16.151 1.00 90.00 93 ASN A C 1
ATOM 669 O O . ASN A 1 93 ? 10.448 5.696 -17.002 1.00 90.00 93 ASN A O 1
ATOM 673 N N . GLY A 1 94 ? 9.900 5.394 -14.843 1.00 87.69 94 GLY A N 1
ATOM 674 C CA . GLY A 1 94 ? 10.802 6.400 -14.293 1.00 87.69 94 GLY A CA 1
ATOM 675 C C . GLY A 1 94 ? 10.081 7.726 -14.055 1.00 87.69 94 GLY A C 1
ATOM 676 O O . GLY A 1 94 ? 9.501 8.317 -14.964 1.00 87.69 94 GLY A O 1
ATOM 677 N N . ILE A 1 95 ? 10.114 8.174 -12.805 1.00 93.94 95 ILE A N 1
ATOM 678 C CA . ILE A 1 95 ? 9.539 9.445 -12.363 1.00 93.94 95 ILE A CA 1
ATOM 679 C C . ILE A 1 95 ? 10.418 10.622 -12.810 1.00 93.94 95 ILE A C 1
ATOM 681 O O . ILE A 1 95 ? 11.646 10.512 -12.835 1.00 93.94 95 ILE A O 1
ATOM 685 N N . SER A 1 96 ? 9.796 11.751 -13.160 1.00 93.38 96 SER A N 1
ATOM 686 C CA . SER A 1 96 ? 10.525 12.989 -13.456 1.00 93.38 96 SER A CA 1
ATOM 687 C C . SER A 1 96 ? 11.260 13.501 -12.210 1.00 93.38 96 SER A C 1
ATOM 689 O O . SER A 1 96 ? 10.859 13.227 -11.075 1.00 93.38 96 SER A O 1
ATOM 691 N N . GLN A 1 97 ? 12.345 14.257 -12.399 1.00 92.81 97 GLN A N 1
ATOM 692 C CA . GLN A 1 97 ? 13.094 14.800 -11.263 1.00 92.81 97 GLN A CA 1
ATOM 693 C C . GLN A 1 97 ? 12.249 15.816 -10.481 1.00 92.81 97 GLN A C 1
ATOM 695 O O . GLN A 1 97 ? 12.336 15.887 -9.256 1.00 92.81 97 GLN A O 1
ATOM 700 N N . GLU A 1 98 ? 11.407 16.565 -11.185 1.00 93.25 98 GLU A N 1
ATOM 701 C CA . GLU A 1 98 ? 10.483 17.542 -10.627 1.00 93.25 98 GLU A CA 1
ATOM 702 C C . GLU A 1 98 ? 9.399 16.870 -9.770 1.00 93.25 98 GLU A C 1
ATOM 704 O O . GLU A 1 98 ? 9.199 17.270 -8.623 1.00 93.25 98 GLU A O 1
ATOM 709 N N . ASP A 1 99 ? 8.736 15.823 -10.280 1.00 92.56 99 ASP A N 1
ATOM 710 C CA . ASP A 1 99 ? 7.717 15.081 -9.522 1.00 92.56 99 ASP A CA 1
ATOM 711 C C . ASP A 1 99 ? 8.322 14.367 -8.311 1.00 92.56 99 ASP A C 1
ATOM 713 O O . ASP A 1 99 ? 7.708 14.322 -7.244 1.00 92.56 99 ASP A O 1
ATOM 717 N N . TYR A 1 100 ? 9.524 13.805 -8.462 1.00 93.50 100 TYR A N 1
ATOM 718 C CA . TYR A 1 100 ? 10.205 13.137 -7.359 1.00 93.50 100 TYR A CA 1
ATOM 719 C C . TYR A 1 100 ? 10.531 14.121 -6.235 1.00 93.50 100 TYR A C 1
ATOM 721 O O . TYR A 1 100 ? 10.181 13.864 -5.083 1.00 93.50 100 TYR A O 1
ATOM 729 N N . LYS A 1 101 ? 11.116 15.280 -6.574 1.00 94.19 101 LYS A N 1
ATOM 730 C CA . LYS A 1 101 ? 11.389 16.348 -5.603 1.00 94.19 101 LYS A CA 1
ATOM 731 C C . LYS A 1 101 ? 10.121 16.843 -4.921 1.00 94.19 101 LYS A C 1
ATOM 733 O O . LYS A 1 101 ? 10.133 17.046 -3.715 1.00 94.19 101 LYS A O 1
ATOM 738 N N . ALA A 1 102 ? 9.015 16.971 -5.655 1.00 93.81 102 ALA A N 1
ATOM 739 C CA . ALA A 1 102 ? 7.742 17.385 -5.073 1.00 93.81 102 ALA A CA 1
ATOM 740 C C . ALA A 1 102 ? 7.241 16.420 -3.982 1.00 93.81 102 ALA A C 1
ATOM 742 O O . ALA A 1 102 ? 6.613 16.860 -3.021 1.00 93.81 102 ALA A O 1
ATOM 743 N N . TYR A 1 103 ? 7.514 15.117 -4.105 1.00 92.94 103 TYR A N 1
ATOM 744 C CA . TYR A 1 103 ? 7.207 14.140 -3.057 1.00 92.94 103 TYR A CA 1
ATOM 745 C C . TYR A 1 103 ? 8.265 14.098 -1.946 1.00 92.94 103 TYR A C 1
ATOM 747 O O . TYR A 1 103 ? 7.903 13.913 -0.787 1.00 92.94 103 TYR A O 1
ATOM 755 N N . GLU A 1 104 ? 9.545 14.272 -2.274 1.00 92.50 104 GLU A N 1
ATOM 756 C CA . GLU A 1 104 ? 10.659 14.254 -1.316 1.00 92.50 104 GLU A CA 1
ATOM 757 C C . GLU A 1 104 ? 10.647 15.466 -0.373 1.00 92.50 104 GLU A C 1
ATOM 759 O O . GLU A 1 104 ? 10.811 15.315 0.836 1.00 92.50 104 GLU A O 1
ATOM 764 N N . GLU A 1 105 ? 10.403 16.660 -0.911 1.00 94.12 105 GLU A N 1
ATOM 765 C CA . GLU A 1 105 ? 10.366 17.920 -0.159 1.00 94.12 105 GLU A CA 1
ATOM 766 C C . GLU A 1 105 ? 9.024 18.137 0.561 1.00 94.12 105 GLU A C 1
ATOM 768 O O . GLU A 1 105 ? 8.866 19.094 1.322 1.00 94.12 105 GLU A O 1
ATOM 773 N N . ASN A 1 106 ? 8.044 17.252 0.349 1.00 91.94 106 ASN A N 1
ATOM 774 C CA . ASN A 1 106 ? 6.753 17.353 1.009 1.00 91.94 106 ASN A CA 1
ATOM 775 C C . ASN A 1 106 ? 6.909 17.101 2.526 1.00 91.94 106 ASN A C 1
ATOM 777 O O . ASN A 1 106 ? 7.347 16.015 2.925 1.00 91.94 106 ASN A O 1
ATOM 781 N N . PRO A 1 107 ? 6.499 18.048 3.396 1.00 90.62 107 PRO A N 1
ATOM 782 C CA . PRO A 1 107 ? 6.612 17.898 4.849 1.00 90.62 107 PRO A CA 1
ATOM 783 C C . PRO A 1 107 ? 5.781 16.733 5.400 1.00 90.62 107 PRO A C 1
ATOM 785 O O . PRO A 1 107 ? 6.092 16.194 6.459 1.00 90.62 107 PRO A O 1
ATOM 788 N N . GLU A 1 108 ? 4.743 16.311 4.680 1.00 90.00 108 GLU A N 1
ATOM 789 C CA . GLU A 1 108 ? 3.938 15.139 5.001 1.00 90.00 108 GLU A CA 1
ATOM 790 C C . GLU A 1 108 ? 4.522 13.839 4.428 1.00 90.00 108 GLU A C 1
ATOM 792 O O . GLU A 1 108 ? 3.819 12.838 4.377 1.00 90.00 108 GLU A O 1
ATOM 797 N N . GLN A 1 109 ? 5.782 13.817 3.986 1.00 90.88 109 GLN A N 1
ATOM 798 C CA . GLN A 1 109 ? 6.591 12.617 3.719 1.00 90.88 109 GLN A CA 1
ATOM 799 C C . GLN A 1 109 ? 5.819 11.428 3.091 1.00 90.88 109 GLN A C 1
ATOM 801 O O . GLN A 1 109 ? 5.675 10.369 3.715 1.00 90.88 109 GLN A O 1
ATOM 806 N N . PRO A 1 110 ? 5.289 11.575 1.865 1.00 91.25 110 PRO A N 1
ATOM 807 C CA . PRO A 1 110 ? 4.413 10.591 1.224 1.00 91.25 110 PRO A CA 1
ATOM 808 C C . PRO A 1 110 ? 5.091 9.253 0.890 1.00 91.25 110 PRO A C 1
ATOM 810 O O . PRO A 1 110 ? 4.405 8.250 0.699 1.00 91.25 110 PRO A O 1
ATOM 813 N N . PHE A 1 111 ? 6.427 9.205 0.843 1.00 91.81 111 PHE A N 1
ATOM 814 C CA . PHE A 1 111 ? 7.179 7.960 0.640 1.00 91.81 111 PHE A CA 1
ATOM 815 C C . PHE A 1 111 ? 7.251 7.068 1.884 1.00 91.81 111 PHE A C 1
ATOM 817 O O . PHE A 1 111 ? 7.624 5.900 1.778 1.00 91.81 111 PHE A O 1
ATOM 824 N N . ILE A 1 112 ? 6.883 7.579 3.062 1.00 91.69 112 ILE A N 1
ATOM 825 C CA . ILE A 1 112 ? 6.986 6.809 4.299 1.00 91.69 112 ILE A CA 1
ATOM 826 C C . ILE A 1 112 ? 5.813 5.833 4.436 1.00 91.69 112 ILE A C 1
ATOM 828 O O . ILE A 1 112 ? 4.633 6.203 4.481 1.00 91.69 112 ILE A O 1
ATOM 832 N N . ALA A 1 113 ? 6.157 4.558 4.610 1.00 91.56 113 ALA A N 1
ATOM 833 C CA . ALA A 1 113 ? 5.237 3.518 5.050 1.00 91.56 113 ALA A CA 1
ATOM 834 C C . ALA A 1 113 ? 5.053 3.582 6.578 1.00 91.56 113 ALA A C 1
ATOM 836 O O . ALA A 1 113 ? 5.660 2.826 7.332 1.00 91.56 113 ALA A O 1
ATOM 837 N N . ARG A 1 114 ? 4.188 4.490 7.042 1.00 92.25 114 ARG A N 1
ATOM 838 C CA . ARG A 1 114 ? 3.996 4.803 8.473 1.00 92.25 114 ARG A CA 1
ATOM 839 C C . ARG A 1 114 ? 3.549 3.626 9.340 1.00 92.25 114 ARG A C 1
ATOM 841 O O . ARG A 1 114 ? 3.764 3.644 10.542 1.00 92.25 114 ARG A O 1
ATOM 848 N N . PHE A 1 115 ? 2.909 2.615 8.757 1.00 89.06 115 PHE A N 1
ATOM 849 C CA . PHE A 1 115 ? 2.510 1.397 9.474 1.00 89.06 115 PHE A CA 1
ATOM 850 C C . PHE A 1 115 ? 3.694 0.471 9.805 1.00 89.06 115 PHE A C 1
ATOM 852 O O . PHE A 1 115 ? 3.542 -0.412 10.639 1.00 89.06 115 PHE A O 1
ATOM 859 N N . ALA A 1 116 ? 4.843 0.642 9.141 1.00 86.25 116 ALA A N 1
ATOM 860 C CA . ALA A 1 116 ? 6.031 -0.195 9.317 1.00 86.25 116 ALA A CA 1
ATOM 861 C C . ALA A 1 116 ? 7.123 0.472 10.170 1.00 86.25 116 ALA A C 1
ATOM 863 O O . ALA A 1 116 ? 8.084 -0.186 10.553 1.00 86.25 116 ALA A O 1
ATOM 864 N N . THR A 1 117 ? 6.998 1.772 10.445 1.00 78.50 117 THR A N 1
AT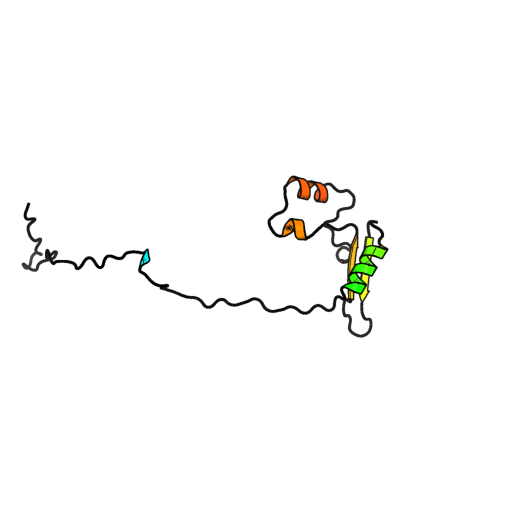OM 865 C CA . THR A 1 117 ? 8.000 2.579 11.159 1.00 78.50 117 THR A CA 1
ATOM 866 C C . THR A 1 117 ? 7.597 2.890 12.605 1.00 78.50 117 THR A C 1
ATOM 868 O O . THR A 1 117 ? 7.990 3.930 13.129 1.00 78.50 117 THR A O 1
ATOM 871 N N . GLY A 1 118 ? 6.764 2.040 13.214 1.00 55.56 118 GLY A N 1
ATOM 872 C CA . GLY A 1 118 ? 6.256 2.179 14.585 1.00 55.56 118 GLY A CA 1
ATOM 873 C C . GLY A 1 118 ? 6.931 1.239 15.569 1.00 55.56 118 GLY A C 1
ATOM 874 O O . GLY A 1 118 ? 7.291 0.118 15.148 1.00 55.56 118 GLY A O 1
#

Sequence (118 aa):
ATRGNILDRNGEPLATTGKLKQLGVVPSKLGVLIECEVQNGKDIKLTIDAKAQKTAFDSLGGKAGSTVATTPKTGDLLALASSPSYDPNKMTNGISQEDYKAYEENPEQPFIARFATG

InterPro domains:
  IPR005311 Penicillin-binding protein, dimerisation domain [PF03717] (1-108)
  IPR012338 Beta-lactamase/transpeptidase-like [G3DSA:3.40.710.10] (49-116)
  IPR012338 Beta-lactamase/transpeptidase-like [SSF56601] (48-115)
  IPR036138 Penicillin-binding protein, dimerisation domain superfamily [SSF56519] (1-31)
  IPR050515 Class D beta-lactamase/transpeptidase [PTHR30627] (37-117)

Foldseek 3Di:
DPDDFDADPVRHTPDDPDPPPPPVPPVVPDDDPDDDDDDDDDDDDALADPVVQVVQQVVCVQPADWDWDADPVPRGTHYTYGHPADDCVCPPVHHDPVSVCVQVVDPSNRVDSRVVPD

Organism: Enterococcus hirae (NCBI:txid1354)

Radius of gyration: 33.34 Å; chains: 1; bounding box: 73×49×74 Å

Secondary structure (DSSP, 8-state):
--PPPEE-TTS-EEE-----------GGG---S------PPPP---S--HHHHHHHHHHTTTSSEEEEEE-TTT--EEEEEEES---GGGGTT---HHHHHHHHS-TT-TT--TTT--

pLDDT: mean 81.2, std 17.67, range [39.12, 96.31]